Protein AF-A0A7C5T1X4-F1 (afdb_monomer_lite)

Organism: NCBI:txid75906

Structure (mmCIF, N/CA/C/O backbone):
data_AF-A0A7C5T1X4-F1
#
_entry.id   AF-A0A7C5T1X4-F1
#
loop_
_atom_site.group_PDB
_atom_site.id
_atom_site.type_symbol
_atom_site.label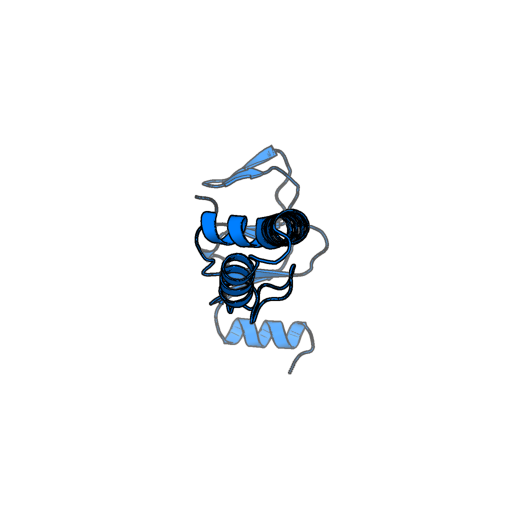_atom_id
_atom_site.label_alt_id
_atom_site.label_comp_id
_atom_site.label_asym_id
_atom_site.label_entity_id
_atom_site.label_seq_id
_atom_site.pdbx_PDB_ins_code
_atom_site.Cartn_x
_atom_site.Cartn_y
_atom_site.Cartn_z
_atom_site.occupancy
_atom_site.B_iso_or_equiv
_atom_site.auth_seq_id
_atom_site.auth_comp_id
_atom_site.auth_asym_id
_atom_site.auth_atom_id
_atom_site.pdbx_PDB_model_num
ATOM 1 N N . MET A 1 1 ? 12.825 -4.836 5.618 1.00 44.09 1 MET A N 1
ATOM 2 C CA . MET A 1 1 ? 12.297 -4.960 6.996 1.00 44.09 1 MET A CA 1
ATOM 3 C C . MET A 1 1 ? 11.106 -4.040 7.304 1.00 44.09 1 MET A C 1
ATOM 5 O O . MET A 1 1 ? 10.531 -4.209 8.361 1.00 44.09 1 MET A O 1
ATOM 9 N N . ALA A 1 2 ? 10.631 -3.184 6.382 1.00 57.62 2 ALA A N 1
ATOM 10 C CA . ALA A 1 2 ? 9.451 -2.322 6.595 1.00 57.62 2 ALA A CA 1
ATOM 11 C C . ALA A 1 2 ? 8.072 -3.005 6.394 1.00 57.62 2 ALA A C 1
ATOM 13 O O . ALA A 1 2 ? 7.036 -2.378 6.555 1.00 57.62 2 ALA A O 1
ATOM 14 N N . GLY A 1 3 ? 8.026 -4.291 6.029 1.00 68.62 3 GLY A N 1
ATOM 15 C CA . GLY A 1 3 ? 6.803 -4.948 5.535 1.00 68.62 3 GLY A CA 1
ATOM 16 C C . GLY A 1 3 ? 5.776 -5.387 6.587 1.00 68.62 3 GLY A C 1
ATOM 17 O O . GLY A 1 3 ? 4.903 -6.187 6.250 1.00 68.62 3 GLY A O 1
ATOM 18 N N . ILE A 1 4 ? 5.909 -4.947 7.843 1.00 86.75 4 ILE A N 1
ATOM 19 C CA . ILE A 1 4 ? 5.011 -5.330 8.949 1.00 86.75 4 ILE A CA 1
ATOM 20 C C . ILE A 1 4 ? 4.028 -4.224 9.357 1.00 86.75 4 ILE A C 1
ATOM 22 O O . ILE A 1 4 ? 3.162 -4.470 10.196 1.00 86.75 4 ILE A O 1
ATOM 26 N N . TRP A 1 5 ? 4.158 -3.033 8.774 1.00 91.88 5 TRP A N 1
ATOM 27 C CA . TRP A 1 5 ? 3.269 -1.900 9.002 1.00 91.88 5 TRP A CA 1
ATOM 28 C C . TRP A 1 5 ? 2.490 -1.610 7.719 1.00 91.88 5 TRP A C 1
ATOM 30 O O . TRP A 1 5 ? 3.064 -1.561 6.633 1.00 91.88 5 TRP A O 1
ATOM 40 N N . ALA A 1 6 ? 1.179 -1.463 7.858 1.00 93.50 6 ALA A N 1
ATOM 41 C CA . ALA A 1 6 ? 0.302 -0.860 6.872 1.00 93.50 6 ALA A CA 1
ATOM 42 C C . ALA A 1 6 ? 0.236 0.644 7.141 1.00 93.50 6 ALA A C 1
ATOM 44 O O . ALA A 1 6 ? 0.208 1.052 8.305 1.00 93.50 6 ALA A O 1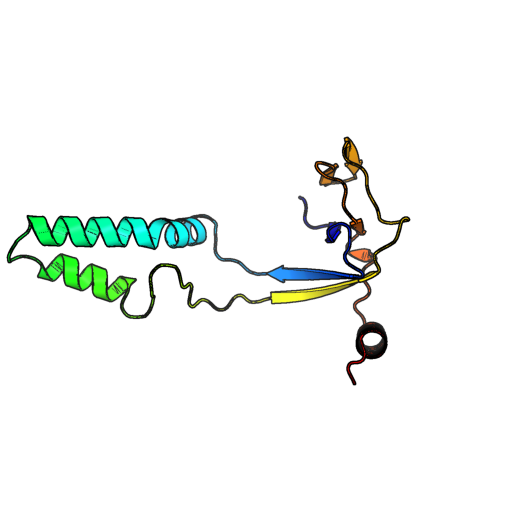
ATOM 45 N N . GLU A 1 7 ? 0.197 1.443 6.079 1.00 93.44 7 GLU A N 1
ATOM 46 C CA . GLU A 1 7 ? 0.207 2.899 6.172 1.00 93.44 7 GLU A CA 1
ATOM 47 C C . GLU A 1 7 ? -0.969 3.536 5.432 1.00 93.44 7 GLU A C 1
ATOM 49 O O . GLU A 1 7 ? -1.462 2.997 4.438 1.00 93.44 7 GLU A O 1
ATOM 54 N N . ALA A 1 8 ? -1.406 4.687 5.934 1.00 94.69 8 ALA A N 1
ATOM 55 C CA . ALA A 1 8 ? -2.295 5.608 5.247 1.00 94.69 8 ALA A CA 1
ATOM 56 C C . ALA A 1 8 ? -1.880 7.044 5.575 1.00 94.69 8 ALA A C 1
ATOM 58 O O . ALA A 1 8 ? -1.496 7.357 6.707 1.00 94.69 8 ALA A O 1
ATOM 59 N N . ASP A 1 9 ? -1.958 7.916 4.576 1.00 91.88 9 ASP A N 1
ATOM 60 C CA . ASP A 1 9 ? -1.664 9.332 4.757 1.00 91.88 9 ASP A CA 1
ATOM 61 C C . ASP A 1 9 ? -2.752 10.007 5.597 1.00 91.88 9 ASP A C 1
ATOM 63 O O . ASP A 1 9 ? -3.890 9.539 5.705 1.00 91.88 9 ASP A O 1
ATOM 67 N N . LYS A 1 10 ? -2.409 11.152 6.185 1.00 89.81 10 LYS A N 1
ATOM 68 C CA . LYS A 1 10 ? -3.374 11.979 6.904 1.00 89.81 10 LYS A CA 1
ATOM 69 C C . LYS A 1 10 ? -4.466 12.483 5.954 1.00 89.81 10 LYS A C 1
ATOM 71 O O . LYS A 1 10 ? -4.174 12.934 4.849 1.00 89.81 10 LYS A O 1
ATOM 76 N N . GLY A 1 11 ? -5.715 12.456 6.417 1.00 89.62 11 GLY A N 1
ATOM 77 C CA . GLY A 1 11 ? -6.877 12.932 5.657 1.00 89.62 11 GLY A CA 1
ATOM 78 C C . GLY A 1 11 ? -7.593 11.856 4.837 1.00 89.62 11 GLY A C 1
ATOM 79 O O . GLY A 1 11 ? -8.576 12.174 4.175 1.00 89.62 11 GLY A O 1
ATOM 80 N N . TYR A 1 12 ? -7.133 10.605 4.894 1.00 91.81 12 TYR A N 1
ATOM 81 C CA . TYR A 1 12 ? -7.874 9.454 4.383 1.00 91.81 12 TYR A CA 1
ATOM 82 C C . TYR A 1 12 ? -8.716 8.817 5.490 1.00 91.81 12 TYR A C 1
ATOM 84 O O . TYR A 1 12 ? -8.303 8.801 6.645 1.00 91.81 12 TYR A O 1
ATOM 92 N N . ASP A 1 13 ? -9.861 8.240 5.127 1.00 93.50 13 ASP A N 1
ATOM 93 C CA . ASP A 1 13 ? -10.746 7.548 6.077 1.00 93.50 13 ASP A CA 1
ATOM 94 C C . ASP A 1 13 ? -10.304 6.095 6.345 1.00 93.50 13 ASP A C 1
ATOM 96 O O . ASP A 1 13 ? -10.557 5.527 7.409 1.00 93.50 13 ASP A O 1
ATOM 100 N N . TYR A 1 14 ? -9.620 5.477 5.376 1.00 94.31 14 TYR A N 1
ATOM 101 C CA . TYR A 1 14 ? -9.200 4.078 5.429 1.00 94.31 14 TYR A CA 1
ATOM 102 C C . TYR A 1 14 ? -7.835 3.879 4.770 1.00 94.31 14 TYR A C 1
ATOM 104 O O . TYR A 1 14 ? -7.511 4.525 3.773 1.00 94.31 14 TYR A O 1
ATOM 112 N N . GLY A 1 15 ? -7.072 2.910 5.274 1.00 94.38 15 GLY A N 1
ATOM 113 C CA . GLY A 1 15 ? -5.888 2.373 4.607 1.00 94.38 15 GLY A CA 1
ATOM 114 C C . GLY A 1 15 ? -6.143 0.965 4.081 1.00 94.38 15 GLY A C 1
ATOM 115 O O . GLY A 1 15 ? -6.601 0.102 4.828 1.00 94.38 15 GLY A O 1
ATOM 116 N N . ILE A 1 16 ? -5.820 0.705 2.810 1.00 94.06 16 ILE A N 1
ATOM 117 C CA . ILE A 1 16 ? -5.889 -0.633 2.197 1.00 94.06 16 ILE A CA 1
ATOM 118 C C . ILE A 1 16 ? -4.473 -1.105 1.889 1.00 94.06 16 ILE A C 1
ATOM 120 O O . ILE A 1 16 ? -3.765 -0.496 1.089 1.00 94.06 16 ILE A O 1
ATOM 124 N N . MET A 1 17 ? -4.062 -2.225 2.485 1.00 93.56 17 MET A N 1
ATOM 125 C CA . MET A 1 17 ? -2.733 -2.775 2.249 1.00 93.56 17 MET A CA 1
ATOM 126 C C . MET A 1 17 ? -2.741 -3.789 1.109 1.00 93.56 17 MET A C 1
ATOM 128 O O . MET A 1 17 ? -3.452 -4.798 1.147 1.00 93.56 17 MET A O 1
ATOM 132 N N . VAL A 1 18 ? -1.869 -3.562 0.129 1.00 90.19 18 VAL A N 1
ATOM 133 C CA . VAL A 1 18 ? -1.674 -4.446 -1.021 1.00 90.19 18 VAL A CA 1
ATOM 134 C C . VAL A 1 18 ? -0.208 -4.853 -1.104 1.00 90.19 18 VAL A C 1
ATOM 136 O O . VAL A 1 18 ? 0.689 -4.014 -1.059 1.00 90.19 18 VAL A O 1
ATOM 139 N N . LYS A 1 19 ? 0.050 -6.155 -1.235 1.00 88.50 19 LYS A N 1
ATOM 140 C CA . LYS A 1 19 ? 1.382 -6.681 -1.548 1.00 88.50 19 LYS A CA 1
ATOM 141 C C . LYS A 1 19 ? 1.480 -6.953 -3.037 1.00 88.50 19 LYS A C 1
ATOM 143 O O . LYS A 1 19 ? 0.738 -7.777 -3.565 1.00 88.50 19 LYS A O 1
ATOM 148 N N . CYS A 1 20 ? 2.426 -6.294 -3.690 1.00 82.31 20 CYS A N 1
ATOM 149 C CA . CYS A 1 20 ? 2.654 -6.434 -5.121 1.00 82.31 20 CYS A CA 1
ATOM 150 C C . CYS A 1 20 ? 3.932 -7.236 -5.371 1.00 82.31 20 CYS A C 1
ATOM 152 O O . CYS A 1 20 ? 4.981 -6.946 -4.793 1.00 82.31 20 CYS A O 1
ATOM 154 N N . SER A 1 21 ? 3.863 -8.224 -6.259 1.00 82.50 21 SER A N 1
ATOM 155 C CA . SER A 1 21 ? 5.058 -8.836 -6.834 1.00 82.50 21 SER A CA 1
ATOM 156 C C . SER A 1 21 ? 5.553 -7.936 -7.961 1.00 82.50 21 SER A C 1
ATOM 158 O O . SER A 1 21 ? 5.025 -7.957 -9.074 1.00 82.50 21 SER A O 1
ATOM 160 N N . VAL A 1 22 ? 6.528 -7.089 -7.636 1.00 73.75 22 VAL A N 1
ATOM 161 C CA . VAL A 1 22 ? 7.187 -6.211 -8.605 1.00 73.75 22 VAL A CA 1
ATOM 162 C C . VAL A 1 22 ? 8.479 -6.860 -9.112 1.00 73.75 22 VAL A C 1
ATOM 164 O O . VAL A 1 22 ? 9.174 -7.533 -8.345 1.00 73.75 22 VAL A O 1
ATOM 167 N N . PRO A 1 23 ? 8.819 -6.689 -10.399 1.00 68.88 23 PRO A N 1
ATOM 168 C CA . PRO A 1 23 ? 10.076 -7.154 -10.952 1.00 68.88 23 PRO A CA 1
ATOM 169 C C . PRO A 1 23 ? 11.251 -6.452 -10.259 1.00 68.88 23 PRO A C 1
ATOM 171 O O . PRO A 1 23 ? 11.123 -5.338 -9.753 1.00 68.88 23 PRO A O 1
ATOM 174 N N . LEU A 1 24 ? 12.401 -7.132 -10.230 1.00 70.75 24 LEU A N 1
ATOM 175 C CA . LEU A 1 24 ? 13.619 -6.678 -9.551 1.00 70.75 24 LEU A CA 1
ATOM 176 C C . LEU A 1 24 ? 14.000 -5.234 -9.929 1.00 70.75 24 LEU A C 1
ATOM 178 O O . LEU A 1 24 ? 13.777 -4.799 -11.056 1.00 70.75 24 LEU A O 1
ATOM 182 N N . HIS A 1 25 ? 14.660 -4.523 -9.007 1.00 68.00 25 HIS A N 1
ATOM 183 C CA . HIS A 1 25 ? 15.112 -3.132 -9.175 1.00 68.00 25 HIS A CA 1
ATOM 184 C C . HIS A 1 25 ? 15.765 -2.819 -10.541 1.00 68.00 25 HIS A C 1
ATOM 186 O O . HIS A 1 25 ? 15.444 -1.775 -11.107 1.00 68.00 25 HIS A O 1
ATOM 192 N N . PRO A 1 26 ? 16.609 -3.687 -11.142 1.00 62.19 26 PRO A N 1
ATOM 193 C CA . PRO A 1 26 ? 17.167 -3.433 -12.471 1.00 62.19 26 PRO A CA 1
ATOM 194 C C . PRO A 1 26 ? 16.111 -3.348 -13.581 1.00 62.19 26 PRO A C 1
ATOM 196 O O . PRO A 1 26 ? 16.276 -2.572 -14.513 1.00 62.19 26 PRO A O 1
ATOM 199 N N . LEU A 1 27 ? 15.009 -4.098 -13.481 1.00 64.44 27 LEU A N 1
ATOM 200 C CA . LEU A 1 27 ? 13.896 -4.014 -14.432 1.00 64.44 27 LEU A CA 1
ATOM 201 C C . LEU A 1 27 ? 13.113 -2.711 -14.251 1.00 64.44 27 LEU A C 1
ATOM 203 O O . LEU A 1 27 ? 12.763 -2.079 -15.240 1.00 64.44 27 LEU A O 1
ATOM 207 N N . LEU A 1 28 ? 12.885 -2.269 -13.010 1.00 64.69 28 LEU A N 1
ATOM 208 C CA . LEU A 1 28 ? 12.265 -0.965 -12.740 1.00 64.69 28 LEU A CA 1
ATOM 209 C C . LEU A 1 28 ? 13.129 0.188 -13.266 1.00 64.69 28 LEU A C 1
ATOM 211 O O . LEU A 1 28 ? 12.614 1.093 -13.918 1.00 64.69 28 LEU A O 1
ATOM 215 N N . GLN A 1 29 ? 14.442 0.121 -13.054 1.00 63.72 29 GLN A N 1
ATOM 216 C CA . GLN A 1 29 ? 15.385 1.113 -13.562 1.00 63.72 29 GLN A CA 1
ATOM 217 C C . GLN A 1 29 ? 15.473 1.095 -15.093 1.00 63.72 29 GLN A C 1
ATOM 219 O O . GLN A 1 29 ? 15.440 2.152 -15.717 1.00 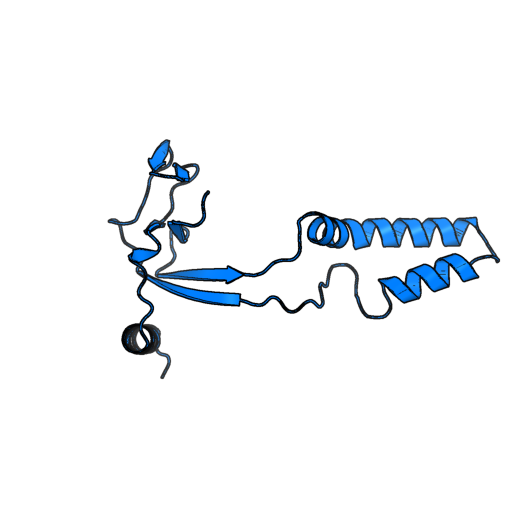63.72 29 GLN A O 1
ATOM 224 N N . PHE A 1 30 ? 15.451 -0.091 -15.707 1.00 64.38 30 PHE A N 1
ATOM 225 C CA . PHE A 1 30 ? 15.312 -0.230 -17.154 1.00 64.38 30 PHE A CA 1
ATOM 226 C C . PHE A 1 30 ? 14.041 0.465 -17.669 1.00 64.38 30 PHE A C 1
ATOM 228 O O . PHE A 1 30 ? 14.108 1.185 -18.660 1.00 64.38 30 PHE A O 1
ATOM 235 N N . PHE A 1 31 ? 12.897 0.334 -16.985 1.00 63.25 31 PHE A N 1
ATOM 236 C CA . PHE A 1 31 ? 11.666 1.035 -17.379 1.00 63.25 31 PHE A CA 1
ATOM 237 C C . PHE A 1 31 ? 11.751 2.561 -17.236 1.00 63.25 31 PHE A C 1
ATOM 239 O O . PHE A 1 31 ? 11.178 3.271 -18.062 1.00 63.25 31 PHE A O 1
ATOM 246 N N . ILE A 1 32 ? 12.468 3.072 -16.233 1.00 65.31 32 ILE A N 1
ATOM 247 C CA . ILE A 1 32 ? 12.709 4.515 -16.065 1.00 65.31 32 ILE A CA 1
ATOM 248 C C . ILE A 1 32 ? 13.602 5.040 -17.200 1.00 65.31 32 ILE A C 1
ATOM 250 O O . ILE A 1 32 ? 13.346 6.098 -17.776 1.00 65.31 32 ILE A O 1
ATOM 254 N N . GLU A 1 33 ? 14.625 4.273 -17.570 1.00 71.25 33 GLU A N 1
ATOM 255 C CA . GLU A 1 33 ? 15.629 4.664 -18.561 1.00 71.25 33 GLU A CA 1
ATOM 256 C C . GLU A 1 33 ? 15.229 4.333 -20.008 1.00 71.25 33 GLU A C 1
ATOM 258 O O . GLU A 1 33 ? 15.869 4.804 -20.947 1.00 71.25 33 GLU A O 1
ATOM 263 N N . VAL A 1 34 ? 14.135 3.594 -20.222 1.00 70.94 34 VAL A N 1
ATOM 264 C CA . VAL A 1 34 ? 13.621 3.186 -21.545 1.00 70.94 34 VAL A CA 1
ATOM 265 C C . VAL A 1 34 ? 13.441 4.377 -22.495 1.00 70.94 34 VAL A C 1
ATOM 267 O O . VAL A 1 34 ? 13.702 4.266 -23.695 1.00 70.94 34 VAL A O 1
ATOM 270 N N . CYS A 1 35 ? 13.054 5.543 -21.974 1.00 69.44 35 CYS A N 1
ATOM 271 C CA . CYS A 1 35 ? 12.938 6.762 -22.772 1.00 69.44 35 CYS A CA 1
ATOM 272 C C . CYS A 1 35 ? 14.310 7.369 -23.128 1.00 69.44 35 CYS A C 1
ATOM 274 O O . CYS A 1 35 ? 14.484 7.857 -24.244 1.00 69.44 35 CYS A O 1
ATOM 276 N N . GLY A 1 36 ? 15.302 7.278 -22.236 1.00 75.00 36 GLY A N 1
ATOM 277 C CA . GLY A 1 36 ? 16.690 7.658 -22.524 1.00 75.00 36 GLY A CA 1
ATOM 278 C C . GLY A 1 36 ? 17.338 6.727 -23.550 1.00 75.00 36 GLY A C 1
ATOM 279 O O . GLY A 1 36 ? 17.980 7.190 -24.492 1.00 75.00 36 GLY A O 1
ATOM 280 N N . PHE A 1 37 ? 17.080 5.423 -23.444 1.00 77.69 37 PHE A N 1
ATOM 281 C CA . PHE A 1 37 ? 17.532 4.435 -24.419 1.00 77.69 37 PHE A CA 1
ATOM 282 C C . PHE A 1 37 ? 16.905 4.664 -25.801 1.00 77.69 37 PHE A C 1
ATOM 284 O O . PHE A 1 37 ? 17.596 4.576 -26.813 1.00 77.69 37 PHE A O 1
ATOM 291 N N . ARG A 1 38 ? 15.621 5.044 -25.865 1.00 76.75 38 ARG A N 1
ATOM 292 C CA . ARG A 1 38 ? 14.977 5.441 -27.128 1.00 76.75 38 ARG A CA 1
ATOM 293 C C . ARG A 1 38 ? 15.693 6.626 -27.780 1.00 76.75 38 ARG A C 1
ATOM 295 O O . ARG A 1 38 ? 16.017 6.548 -28.959 1.00 76.75 38 ARG A O 1
ATOM 302 N N . ASN A 1 39 ? 15.985 7.673 -27.008 1.00 80.44 39 ASN A N 1
ATOM 303 C CA . ASN A 1 39 ? 16.686 8.856 -27.514 1.00 80.44 39 ASN A CA 1
ATOM 304 C C . ASN A 1 39 ? 18.101 8.513 -28.013 1.00 80.44 39 ASN A C 1
ATOM 306 O O . ASN A 1 39 ? 18.544 9.050 -29.024 1.00 80.44 39 ASN A O 1
ATOM 310 N N . LEU A 1 40 ? 18.796 7.587 -27.343 1.00 81.38 40 LEU A N 1
ATOM 311 C CA . LEU A 1 40 ? 20.096 7.088 -27.793 1.00 81.38 40 LEU A CA 1
ATOM 312 C C . LEU A 1 40 ? 19.995 6.361 -29.144 1.00 81.38 40 LEU A C 1
ATOM 314 O O . LEU A 1 40 ? 20.840 6.571 -30.014 1.00 81.38 40 LEU A O 1
ATOM 318 N N . LEU A 1 41 ? 18.967 5.529 -29.337 1.00 81.19 41 LEU A N 1
ATOM 319 C CA . LEU A 1 41 ? 18.731 4.851 -30.616 1.00 81.19 41 LEU A CA 1
ATOM 320 C C . LEU A 1 41 ? 18.369 5.838 -31.732 1.00 81.19 41 LEU A C 1
ATOM 322 O O . LEU A 1 41 ? 18.827 5.660 -32.859 1.00 81.19 41 LEU A O 1
ATOM 326 N N . ASP A 1 42 ? 17.582 6.872 -31.426 1.00 82.50 42 ASP A N 1
ATOM 327 C CA . ASP A 1 42 ? 17.245 7.934 -32.381 1.00 82.50 42 ASP A CA 1
ATOM 328 C C . ASP A 1 42 ? 18.507 8.709 -32.805 1.00 82.50 42 ASP A C 1
ATOM 330 O O . ASP A 1 42 ? 18.775 8.836 -34.000 1.00 82.50 42 ASP A O 1
ATOM 334 N N . PHE A 1 43 ? 19.359 9.097 -31.852 1.00 84.94 43 PHE A N 1
ATOM 335 C CA . PHE A 1 43 ? 20.651 9.733 -32.134 1.00 84.94 43 PHE A CA 1
ATOM 336 C C . PHE A 1 43 ? 21.591 8.840 -32.964 1.00 84.94 43 PHE A C 1
ATOM 338 O O . PHE A 1 43 ? 22.224 9.299 -33.917 1.00 84.94 43 PHE A O 1
ATOM 345 N N . ALA A 1 44 ? 21.688 7.551 -32.624 1.00 83.56 44 ALA A N 1
ATOM 346 C CA . ALA A 1 44 ? 22.510 6.601 -33.372 1.00 83.56 44 ALA A CA 1
ATOM 347 C C . ALA A 1 44 ? 22.017 6.456 -34.819 1.00 83.56 44 ALA A C 1
ATOM 349 O O . ALA A 1 44 ? 22.827 6.418 -35.745 1.00 83.56 44 ALA A O 1
ATOM 350 N N . LYS A 1 45 ? 20.693 6.433 -35.024 1.00 83.00 45 LYS A N 1
ATOM 351 C CA . LYS A 1 45 ? 20.074 6.371 -36.351 1.00 83.00 45 LYS A CA 1
ATOM 352 C C . LYS A 1 45 ? 20.405 7.602 -37.196 1.00 83.00 45 LYS A C 1
ATOM 354 O O . LYS A 1 45 ? 20.773 7.449 -38.356 1.00 83.00 45 LYS A O 1
ATOM 359 N N . GLU A 1 46 ? 20.338 8.797 -36.614 1.00 85.31 46 GLU A N 1
ATOM 360 C CA . GLU A 1 46 ? 20.705 10.046 -37.298 1.00 85.31 46 GLU A CA 1
ATOM 361 C C . GLU A 1 46 ? 22.177 10.073 -37.736 1.00 85.31 46 GLU A C 1
ATOM 363 O O . GLU A 1 46 ? 22.506 10.642 -38.776 1.00 85.31 46 GLU A O 1
ATOM 368 N N . ARG A 1 47 ? 23.073 9.443 -36.967 1.00 84.62 47 ARG A N 1
ATOM 369 C CA . ARG A 1 47 ? 24.518 9.428 -37.246 1.00 84.62 47 ARG A CA 1
ATOM 370 C C . ARG A 1 47 ? 24.973 8.322 -38.195 1.00 84.62 47 ARG A C 1
ATOM 372 O O . ARG A 1 47 ? 25.950 8.532 -38.907 1.00 84.62 47 ARG A O 1
ATOM 379 N N . LEU A 1 48 ? 24.300 7.171 -38.206 1.00 80.00 48 LEU A N 1
ATOM 380 C CA . LEU A 1 48 ? 24.682 5.998 -39.009 1.00 80.00 48 LEU A CA 1
ATOM 381 C C . LEU A 1 48 ? 24.161 6.031 -40.457 1.00 80.00 48 LEU A C 1
ATOM 383 O O . LEU A 1 48 ? 24.566 5.202 -41.270 1.00 80.00 48 LEU A O 1
ATOM 387 N N . GLY A 1 49 ? 23.287 6.977 -40.812 1.00 71.56 49 GLY A N 1
ATOM 388 C CA . GLY A 1 49 ? 22.823 7.141 -42.192 1.00 71.56 49 GLY A CA 1
ATOM 389 C C . GLY A 1 49 ? 22.040 5.925 -42.705 1.00 71.56 49 GLY A C 1
ATOM 390 O O . GLY A 1 49 ? 20.921 5.693 -42.264 1.00 71.56 49 GLY A O 1
ATOM 391 N N . SER A 1 50 ? 22.592 5.167 -43.662 1.00 66.19 50 SER A N 1
ATOM 392 C CA . SER A 1 50 ? 21.912 4.044 -44.335 1.00 66.19 50 SER A CA 1
ATOM 393 C C . SER A 1 50 ? 22.083 2.670 -43.668 1.00 66.19 50 SER A C 1
ATOM 395 O O . SER A 1 50 ? 21.380 1.731 -44.037 1.00 66.19 50 SER A O 1
ATOM 397 N N . GLU A 1 51 ? 22.966 2.517 -42.676 1.00 71.06 51 GLU A N 1
ATOM 398 C CA . GLU A 1 51 ? 23.212 1.231 -41.993 1.00 71.06 51 GLU A CA 1
ATOM 399 C C . GLU A 1 51 ? 22.371 1.060 -40.714 1.00 71.06 51 GLU A C 1
ATOM 401 O O . GLU A 1 51 ? 22.860 0.711 -39.639 1.00 71.06 51 GLU A O 1
ATOM 406 N N . THR A 1 52 ? 21.063 1.308 -40.804 1.00 74.69 52 THR A N 1
ATOM 407 C CA . THR A 1 52 ? 20.176 1.332 -39.623 1.00 74.69 52 THR A CA 1
ATOM 408 C C . THR A 1 52 ? 19.577 -0.025 -39.272 1.00 74.69 52 THR A C 1
ATOM 410 O O . THR A 1 52 ? 18.921 -0.142 -38.241 1.00 74.69 52 THR A O 1
ATOM 413 N N . LEU A 1 53 ? 19.825 -1.069 -40.072 1.00 79.62 53 LEU A N 1
ATOM 414 C CA . LEU A 1 53 ? 19.168 -2.377 -39.947 1.00 79.62 53 LEU A CA 1
ATOM 415 C C . LEU A 1 53 ? 19.325 -2.988 -38.542 1.00 79.62 53 LEU A C 1
ATOM 417 O O . LEU A 1 53 ? 18.393 -3.575 -37.995 1.00 79.62 53 LEU A O 1
ATOM 421 N N . TYR A 1 54 ? 20.498 -2.814 -37.928 1.00 77.31 54 TYR A N 1
ATOM 422 C CA . TYR A 1 54 ? 20.776 -3.286 -36.571 1.00 77.31 54 TYR A CA 1
ATOM 423 C C . TYR A 1 54 ? 20.031 -2.470 -35.500 1.00 77.31 54 TYR A C 1
ATOM 425 O O . TYR A 1 54 ? 19.433 -3.041 -34.586 1.00 77.31 54 TYR A O 1
ATOM 433 N N . ILE A 1 55 ? 20.003 -1.142 -35.647 1.00 79.81 55 ILE A N 1
ATOM 434 C CA . ILE A 1 55 ? 19.293 -0.221 -34.747 1.00 79.81 55 ILE A CA 1
ATOM 435 C C . ILE A 1 55 ? 17.782 -0.447 -34.824 1.00 79.81 55 ILE A C 1
ATOM 437 O O . ILE A 1 55 ? 17.116 -0.527 -33.793 1.00 79.81 55 ILE A O 1
ATOM 441 N N . ASP A 1 56 ? 17.245 -0.625 -36.029 1.00 80.81 56 ASP A N 1
ATOM 442 C CA . ASP A 1 56 ? 15.828 -0.897 -36.255 1.00 80.81 56 ASP A CA 1
ATOM 443 C C . ASP A 1 56 ? 15.426 -2.268 -35.677 1.00 80.81 56 ASP A C 1
ATOM 445 O O . ASP A 1 56 ? 14.374 -2.383 -35.050 1.00 80.81 56 ASP A O 1
ATOM 449 N N . ASN A 1 57 ? 16.288 -3.289 -35.769 1.00 79.75 57 ASN A N 1
ATOM 450 C CA . ASN A 1 57 ? 16.059 -4.589 -35.126 1.00 79.75 57 ASN A CA 1
ATOM 451 C C . ASN A 1 57 ? 16.036 -4.506 -33.590 1.00 79.75 57 ASN A C 1
ATOM 453 O O . ASN A 1 57 ? 15.170 -5.114 -32.953 1.00 79.75 57 ASN A O 1
ATOM 457 N N . ILE A 1 58 ? 16.956 -3.752 -32.981 1.00 75.94 58 ILE A N 1
ATOM 458 C CA . ILE A 1 58 ? 16.970 -3.513 -31.526 1.00 75.94 58 ILE A CA 1
ATOM 459 C C . ILE A 1 58 ? 15.718 -2.742 -31.107 1.00 75.94 58 ILE A C 1
ATOM 461 O O . ILE A 1 58 ? 15.043 -3.123 -30.147 1.00 75.94 58 ILE A O 1
ATOM 465 N N . ARG A 1 59 ? 15.373 -1.690 -31.855 1.00 76.69 59 ARG A N 1
ATOM 466 C CA . ARG A 1 59 ? 14.194 -0.866 -31.597 1.00 76.69 59 ARG A CA 1
ATOM 467 C C . ARG A 1 59 ? 12.918 -1.696 -31.661 1.00 76.69 59 ARG A C 1
ATOM 469 O O . ARG A 1 59 ? 12.110 -1.636 -30.741 1.00 76.69 59 ARG A O 1
ATOM 476 N N . ASN A 1 60 ? 12.759 -2.509 -32.698 1.00 77.06 60 ASN A N 1
ATOM 477 C CA . ASN A 1 60 ? 11.593 -3.369 -32.845 1.00 77.06 60 ASN A CA 1
ATOM 478 C C . ASN A 1 60 ? 11.510 -4.389 -31.707 1.00 77.06 60 ASN A C 1
ATOM 480 O O . ASN A 1 60 ? 10.443 -4.560 -31.143 1.00 77.06 60 ASN A O 1
ATOM 484 N N . ARG A 1 61 ? 12.619 -5.002 -31.281 1.00 70.75 61 ARG A N 1
ATOM 485 C CA . ARG A 1 61 ? 12.594 -5.955 -30.155 1.00 70.75 61 ARG A CA 1
ATOM 486 C C . ARG A 1 61 ? 12.167 -5.339 -28.824 1.00 70.75 61 ARG A C 1
ATOM 488 O O . ARG A 1 61 ? 11.515 -6.013 -28.035 1.00 70.75 61 ARG A O 1
ATOM 495 N N . ILE A 1 62 ? 12.565 -4.098 -28.557 1.00 69.19 62 ILE A N 1
ATOM 496 C CA . ILE A 1 62 ? 12.370 -3.462 -27.245 1.00 69.19 62 ILE A CA 1
ATOM 497 C C . ILE A 1 62 ? 11.077 -2.636 -27.202 1.00 69.19 62 ILE A C 1
ATOM 499 O O . ILE A 1 62 ? 10.422 -2.567 -26.165 1.00 69.19 62 ILE A O 1
ATOM 503 N N . PHE A 1 63 ? 10.679 -2.040 -28.328 1.00 71.12 63 PHE A N 1
ATOM 504 C CA . PHE A 1 63 ? 9.581 -1.074 -28.401 1.00 71.12 63 PHE A CA 1
ATOM 505 C C . PHE A 1 63 ? 8.401 -1.523 -29.280 1.00 71.12 63 PHE A C 1
ATOM 507 O O . PHE A 1 63 ? 7.438 -0.768 -29.389 1.00 71.12 63 PHE A O 1
ATOM 514 N N . SER A 1 64 ? 8.402 -2.726 -29.882 1.00 65.56 64 SER A N 1
ATOM 515 C CA . SER A 1 64 ? 7.281 -3.194 -30.733 1.00 65.56 64 SER A CA 1
ATOM 516 C C . SER A 1 64 ? 5.925 -3.195 -30.028 1.00 65.56 64 SER A C 1
ATOM 518 O O . SER A 1 64 ? 4.891 -3.080 -30.678 1.00 65.56 64 SER A O 1
ATOM 520 N N . SER A 1 65 ? 5.917 -3.351 -28.705 1.00 59.44 65 SER A N 1
ATOM 521 C CA . SER A 1 65 ? 4.701 -3.445 -27.890 1.00 59.44 65 SER A CA 1
ATOM 522 C C . SER A 1 65 ? 4.621 -2.410 -26.765 1.00 59.44 65 SER A C 1
ATOM 524 O O . SER A 1 65 ? 3.606 -2.365 -26.066 1.00 59.44 65 SER A O 1
ATOM 526 N N . ALA A 1 66 ? 5.657 -1.587 -26.581 1.00 56.25 66 ALA A N 1
ATOM 527 C CA . ALA A 1 66 ? 5.797 -0.670 -25.452 1.00 56.25 66 ALA A CA 1
ATOM 528 C C . ALA A 1 66 ? 5.906 0.787 -25.931 1.00 56.25 66 ALA A C 1
ATOM 530 O O . ALA A 1 66 ? 6.827 1.146 -26.664 1.00 56.25 66 ALA A O 1
ATOM 531 N N . GLN A 1 67 ? 4.978 1.646 -25.497 1.00 57.66 67 GLN A N 1
ATOM 532 C CA . GLN A 1 67 ? 5.133 3.099 -25.624 1.00 57.66 67 GLN A CA 1
ATOM 533 C C . GLN A 1 67 ? 6.054 3.599 -24.498 1.00 57.66 67 GLN A C 1
ATOM 535 O O . GLN A 1 67 ? 5.952 3.138 -23.365 1.00 57.66 67 GLN A O 1
ATOM 540 N N . CYS A 1 68 ? 6.958 4.541 -24.792 1.00 53.97 68 CYS A N 1
ATOM 541 C CA . CYS A 1 68 ? 7.786 5.187 -23.759 1.00 53.97 68 CYS A CA 1
ATOM 542 C C . CYS A 1 68 ? 6.876 5.800 -22.684 1.00 53.97 68 CYS A C 1
ATOM 544 O O . CYS A 1 68 ? 5.911 6.492 -23.006 1.00 53.97 68 CYS A O 1
ATOM 546 N N . GLY A 1 69 ? 7.160 5.482 -21.419 1.00 52.31 69 GLY A N 1
ATOM 547 C CA . GLY A 1 69 ? 6.339 5.869 -2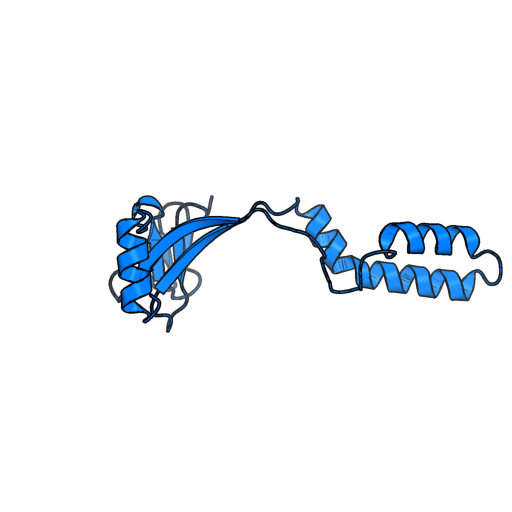0.270 1.00 52.31 69 GLY A CA 1
ATOM 548 C C . GLY A 1 69 ? 5.141 4.955 -19.977 1.00 52.31 69 GLY A C 1
ATOM 549 O O . GLY A 1 69 ? 4.514 5.123 -18.938 1.00 52.31 69 GLY A O 1
ATOM 550 N N . GLN A 1 70 ? 4.828 3.968 -20.828 1.00 53.16 70 GLN A N 1
ATOM 551 C CA . GLN A 1 70 ? 3.789 2.972 -20.550 1.00 53.16 70 GLN A CA 1
ATOM 552 C C . GLN A 1 70 ? 4.401 1.597 -20.307 1.00 53.16 70 GLN A C 1
ATOM 554 O O . GLN A 1 70 ? 4.842 0.901 -21.224 1.00 53.16 70 GLN A O 1
ATOM 559 N N . ILE A 1 71 ? 4.359 1.174 -19.047 1.00 54.38 71 ILE A N 1
ATOM 560 C CA . ILE A 1 71 ? 4.677 -0.194 -18.664 1.00 54.38 71 ILE A CA 1
ATOM 561 C C . ILE A 1 71 ? 3.417 -1.037 -18.897 1.00 54.38 71 ILE A C 1
ATOM 563 O O . ILE A 1 71 ? 2.514 -1.064 -18.065 1.00 54.38 71 ILE A O 1
ATOM 567 N N . LYS A 1 72 ? 3.341 -1.752 -20.026 1.00 55.47 72 LYS A N 1
ATOM 568 C CA . LYS A 1 72 ? 2.376 -2.853 -20.186 1.00 55.47 72 LYS A CA 1
ATOM 569 C C . LYS A 1 72 ? 2.899 -4.079 -19.445 1.00 55.47 72 LYS A C 1
ATOM 571 O O . LYS A 1 72 ? 3.390 -5.021 -20.061 1.00 55.47 72 LYS A O 1
ATOM 576 N N . THR A 1 73 ? 2.840 -4.043 -18.121 1.00 59.94 73 THR A N 1
ATOM 577 C CA . THR A 1 73 ? 3.131 -5.212 -17.294 1.00 59.94 73 THR A CA 1
ATOM 578 C C . THR A 1 73 ? 1.986 -5.442 -16.327 1.00 59.94 73 THR A C 1
ATOM 580 O O . THR A 1 73 ? 1.435 -4.499 -15.762 1.00 59.94 73 THR A O 1
ATOM 583 N N . ASN A 1 74 ? 1.624 -6.705 -16.152 1.00 65.06 74 ASN A N 1
ATOM 584 C CA . ASN A 1 74 ? 0.650 -7.103 -15.153 1.00 65.06 74 ASN A CA 1
ATOM 585 C C . ASN A 1 74 ? 1.417 -7.444 -13.879 1.00 65.06 74 ASN A C 1
ATOM 587 O O . ASN A 1 74 ? 2.229 -8.370 -13.875 1.00 65.06 74 ASN A O 1
ATOM 591 N N . PHE A 1 75 ? 1.166 -6.701 -12.806 1.00 75.06 75 PHE A N 1
ATOM 592 C CA . PHE A 1 75 ? 1.675 -7.059 -11.489 1.00 75.06 75 PHE A CA 1
ATOM 593 C C . PHE A 1 75 ? 0.667 -7.960 -10.791 1.00 75.06 75 PHE A C 1
ATOM 595 O O . PHE A 1 75 ? -0.536 -7.697 -10.806 1.00 75.06 75 PHE A O 1
ATOM 602 N N . VAL A 1 76 ? 1.162 -9.022 -10.159 1.00 82.75 76 VAL A N 1
ATOM 603 C CA . VAL A 1 76 ? 0.328 -9.825 -9.268 1.00 82.75 76 VAL A CA 1
ATOM 604 C C . VAL A 1 76 ? 0.243 -9.091 -7.937 1.00 82.75 76 VAL A C 1
ATOM 606 O O . VAL A 1 76 ? 1.255 -8.906 -7.256 1.00 82.75 76 VAL A O 1
ATOM 609 N N . CYS A 1 77 ? -0.967 -8.670 -7.587 1.00 83.75 77 CYS A N 1
ATOM 610 C CA . CYS A 1 77 ? -1.263 -7.934 -6.367 1.00 83.75 77 CYS A CA 1
ATOM 611 C C . CYS A 1 77 ? -2.145 -8.780 -5.447 1.00 83.75 77 CYS A C 1
ATOM 613 O O . CYS A 1 77 ? -3.126 -9.372 -5.892 1.00 83.75 77 CYS A O 1
ATOM 615 N N . TYR A 1 78 ? -1.817 -8.797 -4.158 1.00 89.44 78 TYR A N 1
ATOM 616 C CA . TYR A 1 78 ? -2.590 -9.465 -3.117 1.00 89.44 78 TYR A CA 1
ATOM 617 C C . TYR A 1 78 ? -3.088 -8.431 -2.116 1.00 89.44 78 TYR A C 1
ATOM 619 O O . TYR A 1 78 ? -2.292 -7.817 -1.398 1.00 89.44 78 TYR A O 1
ATOM 627 N N . VAL A 1 79 ? -4.405 -8.247 -2.053 1.00 92.12 79 VAL A N 1
ATOM 628 C CA . VAL A 1 79 ? -5.029 -7.415 -1.021 1.00 92.12 79 VAL A CA 1
ATOM 629 C C . VAL A 1 79 ? -4.899 -8.145 0.313 1.00 92.12 79 VAL A C 1
ATOM 631 O O . VAL A 1 79 ? -5.412 -9.248 0.477 1.00 92.12 79 VAL A O 1
ATOM 634 N N . CYS A 1 80 ? -4.164 -7.550 1.248 1.00 92.00 80 CYS A N 1
ATOM 635 C CA . CYS A 1 80 ? -3.873 -8.151 2.550 1.00 92.00 80 CYS A CA 1
ATOM 636 C C . CYS A 1 80 ? -4.940 -7.823 3.599 1.00 92.00 80 CYS A C 1
ATOM 638 O O . CYS A 1 80 ? -5.103 -8.577 4.552 1.00 92.00 80 CYS A O 1
ATOM 640 N N . GLY A 1 81 ? -5.652 -6.709 3.432 1.00 95.31 81 GLY A N 1
ATOM 641 C CA . GLY A 1 81 ? -6.664 -6.234 4.367 1.00 95.31 81 GLY A CA 1
ATOM 642 C C . GLY A 1 81 ? -6.740 -4.712 4.380 1.00 95.31 81 GLY A C 1
ATOM 643 O O . GLY A 1 81 ? -6.033 -4.039 3.624 1.00 95.31 81 GLY A O 1
ATOM 644 N N . TYR A 1 82 ? -7.584 -4.182 5.253 1.00 95.75 82 TYR A N 1
ATOM 645 C CA . TYR A 1 82 ? -7.766 -2.748 5.441 1.00 95.75 82 TYR A CA 1
ATOM 646 C C . TYR A 1 82 ? -7.827 -2.375 6.925 1.00 95.75 82 TYR A C 1
ATOM 648 O O . TYR A 1 82 ? -7.971 -3.237 7.796 1.00 95.75 82 TYR A O 1
ATOM 656 N N . PHE A 1 83 ? -7.711 -1.085 7.218 1.00 96.31 83 PHE A N 1
ATOM 657 C CA . PHE A 1 83 ? -7.945 -0.518 8.540 1.00 96.31 83 PHE A CA 1
ATOM 658 C C . PHE A 1 83 ? -8.633 0.843 8.424 1.00 96.31 83 PHE A C 1
ATOM 660 O O . PHE A 1 83 ? -8.508 1.527 7.410 1.00 96.31 83 PHE A O 1
ATOM 667 N N . GLU A 1 84 ? -9.364 1.216 9.469 1.00 95.62 84 GLU A N 1
ATOM 668 C CA . GLU A 1 84 ? -9.955 2.547 9.617 1.00 95.62 84 GLU A CA 1
ATOM 669 C C . GLU A 1 84 ? -8.933 3.495 10.220 1.00 95.62 84 GLU A C 1
ATOM 671 O O . GLU A 1 84 ? -8.238 3.152 11.181 1.00 95.62 84 GLU A O 1
ATOM 676 N N . VAL A 1 85 ? -8.837 4.684 9.647 1.00 95.50 85 VAL A N 1
ATOM 677 C CA . VAL A 1 85 ? -7.974 5.740 10.154 1.00 95.50 85 VAL A CA 1
ATOM 678 C C . VAL A 1 85 ? -8.583 6.338 11.425 1.00 95.50 85 VAL A C 1
ATOM 680 O O . VAL A 1 85 ? -9.786 6.577 11.505 1.00 95.50 85 VAL A O 1
ATOM 683 N N . SER A 1 86 ? -7.750 6.564 12.442 1.00 94.44 86 SER A N 1
ATOM 684 C CA . SER A 1 86 ? -8.158 7.206 13.693 1.00 94.44 86 SER A CA 1
ATOM 685 C C . SER A 1 86 ? -6.970 7.863 14.397 1.00 94.44 86 SER A C 1
ATOM 687 O O . SER A 1 86 ? -5.808 7.616 14.065 1.00 94.44 86 SER A O 1
ATOM 689 N N . ASP A 1 87 ? -7.240 8.669 15.424 1.00 92.94 87 ASP A N 1
ATOM 690 C CA . ASP A 1 87 ? -6.183 9.260 16.255 1.00 92.94 87 ASP A CA 1
ATOM 691 C C . ASP A 1 87 ? -5.337 8.194 16.978 1.00 92.94 87 ASP A C 1
ATOM 693 O O . ASP A 1 87 ? -4.169 8.425 17.285 1.00 92.94 87 ASP A O 1
ATOM 697 N N . GLU A 1 88 ? -5.884 6.996 17.210 1.00 92.94 88 GLU A N 1
ATOM 698 C CA . GLU A 1 88 ? -5.181 5.903 17.897 1.00 92.94 88 GLU A CA 1
ATOM 699 C C . GLU A 1 88 ? -4.039 5.311 17.061 1.00 92.94 88 GLU A C 1
ATOM 701 O O . GLU A 1 88 ? -3.028 4.834 17.600 1.00 92.94 88 GLU A O 1
ATOM 706 N N . ASN A 1 89 ? -4.194 5.325 15.735 1.00 94.56 89 ASN A N 1
ATOM 707 C CA . ASN A 1 89 ? -3.193 4.822 14.799 1.00 94.56 89 ASN A CA 1
ATOM 708 C C . ASN A 1 89 ? -2.376 5.928 14.127 1.00 94.56 89 ASN A C 1
ATOM 710 O O . ASN A 1 89 ? -1.482 5.610 13.345 1.00 94.56 89 ASN A O 1
ATOM 714 N N . LEU A 1 90 ? -2.608 7.196 14.475 1.00 95.62 90 LEU A N 1
ATOM 715 C CA . LEU A 1 90 ? -1.752 8.303 14.067 1.00 95.62 90 LEU A CA 1
ATOM 716 C C . LEU A 1 90 ? -0.399 8.209 14.787 1.00 95.62 90 LEU A C 1
ATOM 718 O O . LEU A 1 90 ? -0.324 8.118 16.016 1.00 95.62 90 LEU A O 1
ATOM 722 N N . ARG A 1 91 ? 0.685 8.209 14.014 1.00 94.75 91 ARG A N 1
ATOM 723 C CA . ARG A 1 91 ? 2.064 8.184 14.508 1.00 94.75 91 ARG A CA 1
ATOM 724 C C . ARG A 1 91 ? 2.761 9.459 14.098 1.00 94.75 91 ARG A C 1
ATOM 726 O O . ARG A 1 91 ? 2.649 9.892 12.951 1.00 94.75 91 ARG A O 1
ATOM 733 N N . LYS A 1 92 ? 3.454 10.072 15.053 1.00 93.88 92 LYS A N 1
ATOM 734 C CA . LYS A 1 92 ? 4.079 11.380 14.852 1.00 93.88 92 LYS A CA 1
ATOM 735 C C . LYS A 1 92 ? 5.467 11.221 14.261 1.00 93.88 92 LYS A C 1
ATOM 737 O O . LYS A 1 92 ? 6.159 10.237 14.517 1.00 93.88 92 LYS A O 1
ATOM 742 N N . GLU A 1 93 ? 5.887 12.229 13.507 1.00 93.88 93 GLU A N 1
ATOM 743 C CA . GLU A 1 93 ? 7.276 12.341 13.077 1.00 93.88 93 GLU A CA 1
ATOM 744 C C . GLU A 1 93 ? 8.224 12.252 14.287 1.00 93.88 93 GLU A C 1
ATOM 746 O O . GLU A 1 93 ? 7.977 12.841 15.343 1.00 93.88 93 GLU A O 1
ATOM 751 N N . GLY A 1 94 ? 9.299 11.478 14.141 1.00 93.38 94 GLY A N 1
ATOM 752 C CA . GLY A 1 94 ? 10.294 11.240 15.186 1.00 93.38 94 GLY A CA 1
ATOM 753 C C . GLY A 1 94 ? 9.989 10.063 16.118 1.00 93.38 94 GLY A C 1
ATOM 754 O O . GLY A 1 94 ? 10.871 9.656 16.874 1.00 93.38 94 GLY A O 1
ATOM 755 N N . GLU A 1 95 ? 8.791 9.476 16.063 1.00 94.19 95 GLU A N 1
ATOM 756 C CA . GLU A 1 95 ? 8.450 8.295 16.863 1.00 94.19 95 GLU A CA 1
ATOM 757 C C . GLU A 1 95 ? 9.255 7.064 16.411 1.00 94.19 95 GLU A C 1
ATOM 759 O O . GLU A 1 95 ? 9.436 6.833 15.216 1.00 94.19 95 GLU A O 1
ATOM 764 N N . LEU A 1 96 ? 9.749 6.259 17.357 1.00 92.81 96 LEU A N 1
ATOM 765 C CA . LEU A 1 96 ? 10.480 5.026 17.057 1.00 92.81 96 LEU A CA 1
ATOM 766 C C . LEU A 1 96 ? 9.535 3.824 17.117 1.00 92.81 96 LEU A C 1
ATOM 768 O O . LEU A 1 96 ? 9.026 3.483 18.183 1.00 92.81 96 LEU A O 1
ATOM 772 N N . LEU A 1 97 ? 9.361 3.141 15.988 1.00 89.94 97 LEU A N 1
ATOM 773 C CA . LEU A 1 97 ? 8.520 1.953 15.880 1.00 89.94 97 LEU A CA 1
ATOM 774 C C . LEU A 1 97 ? 9.345 0.693 15.617 1.00 89.94 97 LEU A C 1
ATOM 776 O O . LEU A 1 97 ? 10.336 0.698 14.880 1.00 89.94 97 LEU A O 1
ATOM 780 N N . GLU A 1 98 ? 8.899 -0.417 16.206 1.00 89.44 98 GLU A N 1
ATOM 781 C CA . GLU A 1 98 ? 9.530 -1.728 16.054 1.00 89.44 98 GLU A CA 1
ATOM 782 C C . GLU A 1 98 ? 9.630 -2.108 14.564 1.00 89.44 98 GLU A C 1
ATOM 784 O O . GLU A 1 98 ? 8.655 -2.003 13.817 1.00 89.44 98 GLU A O 1
ATOM 789 N N . TYR A 1 99 ? 10.819 -2.533 14.124 1.00 87.62 99 TYR A N 1
ATOM 790 C CA . TYR A 1 99 ? 11.179 -2.908 12.742 1.00 87.62 99 TYR A CA 1
ATOM 791 C C . TYR A 1 99 ? 11.039 -1.828 11.651 1.00 87.62 99 TYR A C 1
ATOM 793 O O . TYR A 1 99 ? 11.633 -1.985 10.581 1.00 87.62 99 TYR A O 1
ATOM 801 N N . LEU A 1 100 ? 10.303 -0.741 11.897 1.00 87.75 100 LEU A N 1
ATOM 802 C CA . LEU A 1 100 ? 10.187 0.400 10.985 1.00 87.75 100 LEU A CA 1
ATOM 803 C C . LEU A 1 100 ? 11.316 1.414 11.199 1.00 87.75 100 LEU A C 1
ATOM 805 O O . LEU A 1 100 ? 11.806 2.003 10.238 1.00 87.75 100 LEU A O 1
ATOM 809 N N . GLY A 1 101 ? 11.754 1.586 12.449 1.00 90.25 101 GLY A N 1
ATOM 810 C CA . GLY A 1 101 ? 12.672 2.649 12.836 1.00 90.25 101 GLY A CA 1
ATOM 811 C C . GLY A 1 101 ? 11.926 3.955 13.100 1.00 90.25 101 GLY A C 1
ATOM 812 O O . GLY A 1 101 ? 10.817 3.944 13.628 1.00 90.25 101 GLY A O 1
ATOM 813 N N . VAL A 1 102 ? 12.566 5.081 12.785 1.00 92.12 102 VAL A N 1
ATOM 814 C CA . VAL A 1 102 ? 12.008 6.414 13.044 1.00 92.12 102 VAL A CA 1
ATOM 815 C C . VAL A 1 102 ? 10.961 6.762 11.989 1.00 92.12 102 VAL A C 1
ATOM 817 O O . VAL A 1 102 ? 11.235 6.694 10.787 1.00 92.12 102 VAL A O 1
ATOM 820 N N . VAL A 1 103 ? 9.778 7.163 12.443 1.00 90.75 103 VAL A N 1
ATOM 821 C CA . VAL A 1 103 ? 8.706 7.708 11.610 1.00 90.75 103 VAL A CA 1
ATOM 822 C C . VAL A 1 103 ? 9.179 9.033 11.016 1.00 90.75 103 VAL A C 1
ATOM 824 O O . VAL A 1 103 ? 9.508 9.967 11.742 1.00 90.75 103 VAL A O 1
ATOM 827 N N . ARG A 1 104 ? 9.257 9.098 9.684 1.00 89.56 104 ARG A N 1
ATOM 828 C CA . ARG A 1 104 ? 9.793 10.264 8.959 1.00 89.56 104 ARG A CA 1
ATOM 829 C C . ARG A 1 104 ? 8.771 11.371 8.745 1.00 89.56 104 ARG A C 1
ATOM 831 O O . ARG A 1 104 ? 9.162 12.512 8.575 1.00 89.56 104 ARG A O 1
ATOM 838 N N . GLU A 1 105 ? 7.495 11.011 8.712 1.00 91.44 105 GLU A N 1
ATOM 839 C CA . GLU A 1 105 ? 6.379 11.915 8.452 1.00 91.44 105 GLU A CA 1
ATOM 840 C C . GLU A 1 105 ? 5.170 11.436 9.255 1.00 91.44 105 GLU A C 1
ATOM 842 O O . GLU A 1 105 ? 4.984 10.230 9.436 1.00 91.44 105 GLU A O 1
ATOM 847 N N . GLU A 1 106 ? 4.349 12.373 9.729 1.00 93.88 106 GLU A N 1
ATOM 848 C CA . GLU A 1 106 ? 3.120 12.054 10.456 1.00 93.88 106 GLU A CA 1
ATOM 849 C C . GLU A 1 106 ? 2.135 11.286 9.555 1.00 93.88 106 GLU A C 1
ATOM 851 O O . GLU A 1 106 ? 1.679 11.806 8.534 1.00 93.88 106 GLU A O 1
ATOM 856 N N . ARG A 1 107 ? 1.812 10.042 9.932 1.00 94.44 107 ARG A N 1
ATOM 857 C CA . ARG A 1 107 ? 0.983 9.112 9.145 1.00 94.44 107 ARG A CA 1
ATOM 858 C C . ARG A 1 107 ? 0.220 8.143 10.039 1.00 94.44 107 ARG A C 1
ATOM 860 O O . ARG A 1 107 ? 0.607 7.899 11.183 1.00 94.44 107 ARG A O 1
ATOM 867 N N . HIS A 1 108 ? -0.836 7.543 9.503 1.00 96.38 108 HIS A N 1
ATOM 868 C CA . HIS A 1 108 ? -1.534 6.454 10.174 1.00 96.38 108 HIS A CA 1
ATOM 869 C C . HIS A 1 108 ? -0.803 5.139 9.918 1.00 96.38 108 HIS A C 1
ATOM 871 O O . HIS A 1 108 ? -0.596 4.758 8.766 1.00 96.38 108 HIS A O 1
ATOM 877 N N . LEU A 1 109 ? -0.403 4.448 10.985 1.00 94.88 109 LEU A N 1
ATOM 878 C CA . LEU A 1 109 ? 0.356 3.202 10.917 1.00 94.88 109 L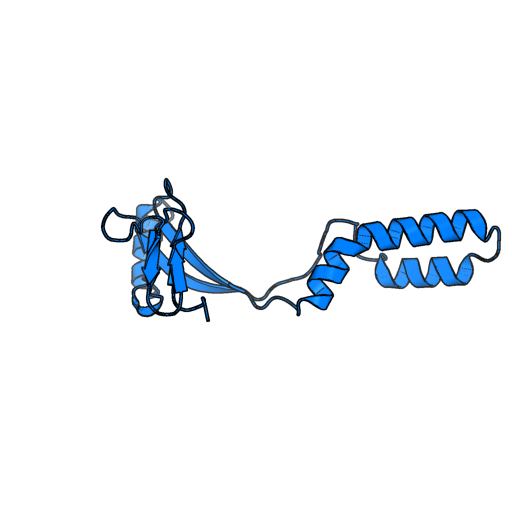EU A CA 1
ATOM 879 C C . LEU A 1 109 ? -0.275 2.127 11.798 1.00 94.88 109 LEU A C 1
ATOM 881 O O . LEU A 1 109 ? -0.456 2.296 13.007 1.00 94.88 109 LEU A O 1
ATOM 885 N N . VAL A 1 110 ? -0.548 0.974 11.194 1.00 94.94 110 VAL A N 1
ATOM 886 C CA . VAL A 1 110 ? -1.139 -0.190 11.865 1.00 94.94 110 VAL A CA 1
ATOM 887 C C . VAL A 1 110 ? -0.319 -1.433 11.546 1.00 94.94 110 VAL A C 1
ATOM 889 O O . VAL A 1 110 ? 0.126 -1.626 10.418 1.00 94.94 110 VAL A O 1
ATOM 892 N N . ARG A 1 111 ? -0.101 -2.310 12.530 1.00 93.69 111 ARG A N 1
ATOM 893 C CA . ARG A 1 111 ? 0.575 -3.587 12.273 1.00 93.69 111 ARG A CA 1
ATOM 894 C C . ARG A 1 111 ? -0.270 -4.480 11.364 1.00 93.69 111 ARG A C 1
ATOM 896 O O . ARG A 1 111 ? -1.486 -4.554 11.522 1.00 93.69 111 ARG A O 1
ATOM 903 N N . ILE A 1 112 ? 0.371 -5.236 10.476 1.00 92.62 112 ILE A N 1
ATOM 904 C CA . ILE A 1 112 ? -0.329 -6.108 9.515 1.00 92.62 112 ILE A CA 1
ATOM 905 C C . ILE A 1 112 ? -1.254 -7.144 10.169 1.00 92.62 112 ILE A C 1
ATOM 907 O O . ILE A 1 112 ? -2.269 -7.504 9.584 1.00 92.62 112 ILE A O 1
ATOM 911 N N . ASP A 1 113 ? -0.940 -7.605 11.384 1.00 92.62 113 ASP A N 1
ATOM 912 C CA . ASP A 1 113 ? -1.768 -8.560 12.134 1.00 92.62 113 ASP A CA 1
ATOM 913 C C . ASP A 1 113 ? -3.067 -7.949 12.682 1.00 92.62 113 ASP A C 1
ATOM 915 O O . ASP A 1 113 ? -3.932 -8.672 13.173 1.00 92.62 113 ASP A O 1
ATOM 919 N N . LYS A 1 114 ? -3.216 -6.625 12.588 1.00 95.06 114 LYS A N 1
ATOM 920 C CA . LYS A 1 114 ? -4.404 -5.876 13.010 1.00 95.06 114 LYS A CA 1
ATOM 921 C C . LYS A 1 114 ? -5.303 -5.466 11.846 1.00 95.06 114 LYS A C 1
ATOM 923 O O . LYS A 1 114 ? -6.328 -4.832 12.077 1.00 95.06 114 LYS A O 1
ATOM 928 N N . LEU A 1 115 ? -4.941 -5.818 10.612 1.00 95.75 115 LEU A N 1
ATOM 929 C CA . LEU A 1 115 ? -5.780 -5.545 9.451 1.00 95.75 115 LEU A CA 1
ATOM 930 C C . LEU A 1 115 ? -7.078 -6.357 9.508 1.00 95.75 115 LEU A C 1
ATOM 932 O O . LEU A 1 115 ? -7.085 -7.531 9.880 1.00 95.75 115 LEU A O 1
ATOM 936 N N . LYS A 1 116 ? -8.174 -5.746 9.066 1.00 96.69 116 LYS A N 1
ATOM 937 C CA . LYS A 1 116 ? -9.428 -6.431 8.757 1.00 96.69 116 LYS A CA 1
ATOM 938 C C . LYS A 1 116 ? -9.273 -7.099 7.387 1.00 96.69 116 LYS A C 1
ATOM 940 O O . LYS A 1 116 ? -9.017 -6.421 6.394 1.00 96.69 116 LYS A O 1
ATOM 945 N N . TYR A 1 117 ? -9.376 -8.426 7.324 1.00 95.38 117 TYR A N 1
ATOM 946 C CA . TYR A 1 117 ? -9.115 -9.191 6.090 1.00 95.38 117 TYR A CA 1
ATOM 947 C C . TYR A 1 117 ? -10.168 -10.257 5.770 1.00 95.38 117 TYR A C 1
ATOM 949 O O . TYR A 1 117 ? -10.141 -10.840 4.686 1.00 95.38 117 TYR A O 1
ATOM 957 N N . THR A 1 118 ? -11.079 -10.554 6.699 1.00 96.62 118 THR A N 1
ATOM 958 C CA . THR A 1 118 ? -12.097 -11.583 6.482 1.00 96.62 118 THR A CA 1
ATOM 959 C C . THR A 1 118 ? -13.142 -11.098 5.484 1.00 96.62 118 THR A C 1
ATOM 961 O O . THR A 1 118 ? -13.375 -9.900 5.318 1.00 96.62 118 THR A O 1
ATOM 964 N N . ARG A 1 119 ? -13.814 -12.049 4.827 1.00 94.19 119 ARG A N 1
ATOM 965 C CA . ARG A 1 119 ? -14.894 -11.742 3.885 1.00 94.19 119 ARG A CA 1
ATOM 966 C C . ARG A 1 119 ? -15.995 -10.892 4.525 1.00 94.19 119 ARG A C 1
ATOM 968 O O . ARG A 1 119 ? -16.425 -9.924 3.915 1.00 94.19 119 ARG A O 1
ATOM 975 N N . SER A 1 120 ? -16.409 -11.227 5.747 1.00 95.75 120 SER A N 1
ATOM 976 C CA . SER A 1 120 ? -17.446 -10.479 6.464 1.00 95.75 120 SER A CA 1
ATOM 977 C C . SER A 1 120 ? -17.034 -9.029 6.720 1.00 95.75 120 SER A C 1
ATOM 979 O O . SER A 1 120 ? -17.832 -8.127 6.500 1.00 95.75 120 SER A O 1
ATOM 981 N N . SER A 1 121 ? -15.775 -8.784 7.101 1.00 95.25 121 SER A N 1
ATOM 982 C CA . SER A 1 121 ? -15.271 -7.419 7.272 1.00 95.25 121 SER A CA 1
ATOM 983 C C . SER A 1 121 ? -15.280 -6.640 5.958 1.00 95.25 121 SER A C 1
ATOM 985 O O . SER A 1 121 ? -15.686 -5.486 5.932 1.00 95.25 121 SER A O 1
ATOM 987 N N . TRP A 1 122 ? -14.905 -7.268 4.842 1.00 94.94 122 TRP A N 1
ATOM 988 C CA . TRP A 1 122 ? -15.008 -6.620 3.532 1.00 94.94 122 TRP A CA 1
ATOM 989 C C . TRP A 1 122 ? -16.452 -6.310 3.132 1.00 94.94 122 TRP A C 1
ATOM 991 O O . TRP A 1 122 ? -16.707 -5.245 2.583 1.00 94.94 122 TRP A O 1
ATOM 1001 N N . GLU A 1 123 ? -17.404 -7.193 3.429 1.00 94.69 123 GLU A N 1
ATOM 1002 C CA . GLU A 1 123 ? -18.829 -6.934 3.188 1.00 94.69 123 GLU A CA 1
ATOM 1003 C C . GLU A 1 123 ? -19.346 -5.756 4.032 1.00 94.69 123 GLU A C 1
ATOM 1005 O O . GLU A 1 123 ? -20.126 -4.942 3.539 1.00 94.69 123 GLU A O 1
ATOM 1010 N N . GLU A 1 124 ? -18.899 -5.630 5.284 1.00 93.19 124 GLU A N 1
ATOM 1011 C CA . GLU A 1 124 ? -19.193 -4.470 6.138 1.00 93.19 124 GLU A CA 1
ATOM 1012 C C . GLU A 1 124 ? -18.576 -3.181 5.587 1.00 93.19 124 GLU A C 1
ATOM 1014 O O . GLU A 1 124 ? -19.258 -2.160 5.515 1.00 93.19 124 GLU A O 1
ATOM 1019 N N . PHE A 1 125 ? -17.317 -3.236 5.148 1.00 93.31 125 PHE A N 1
ATOM 1020 C CA . PHE A 1 125 ? -16.629 -2.104 4.533 1.00 93.31 125 PHE A CA 1
ATOM 1021 C C . PHE A 1 125 ? -17.315 -1.636 3.251 1.00 93.31 125 PHE A C 1
ATOM 1023 O O . PHE A 1 125 ? -17.573 -0.450 3.091 1.00 93.31 125 PHE A O 1
ATOM 1030 N N . LEU A 1 126 ? -17.662 -2.553 2.344 1.00 93.19 126 LEU A N 1
ATOM 1031 C CA .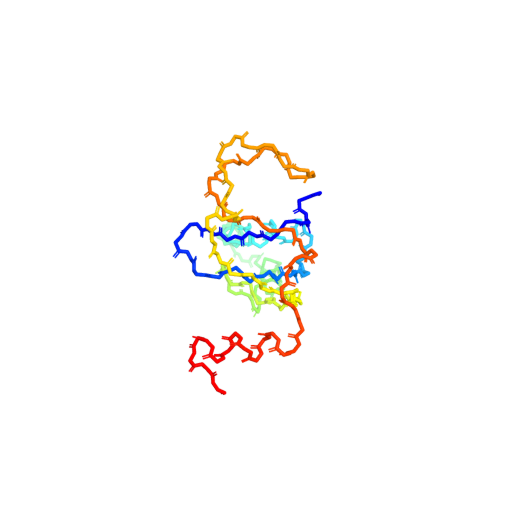 LEU A 1 126 ? -18.345 -2.197 1.099 1.00 93.19 126 LEU A CA 1
ATOM 1032 C C . LEU A 1 126 ? -19.677 -1.498 1.387 1.00 93.19 126 LEU A C 1
ATOM 1034 O O . LEU A 1 126 ? -19.954 -0.449 0.808 1.00 93.19 126 LEU A O 1
ATOM 1038 N N . LYS A 1 127 ? -20.440 -2.002 2.364 1.00 92.38 127 LYS A N 1
ATOM 1039 C CA . LYS A 1 127 ? -21.673 -1.350 2.821 1.00 92.38 127 LYS A CA 1
ATOM 1040 C C . LYS A 1 127 ? -21.415 0.036 3.411 1.00 92.38 127 LYS A C 1
ATOM 1042 O O . LYS A 1 127 ? -22.196 0.942 3.128 1.00 92.38 127 LYS A O 1
ATOM 1047 N N . SER A 1 128 ? -20.357 0.217 4.208 1.00 89.44 128 SER A N 1
ATOM 1048 C CA . SER A 1 128 ? -20.051 1.516 4.826 1.00 89.44 128 SER A CA 1
ATOM 1049 C C . SER A 1 128 ? -19.676 2.582 3.795 1.00 89.44 128 SER A C 1
ATOM 1051 O O . SER A 1 128 ? -20.013 3.748 3.986 1.00 89.44 128 SER A O 1
ATOM 1053 N N . VAL A 1 129 ? -19.064 2.185 2.674 1.00 89.25 129 VAL A N 1
ATOM 1054 C CA . VAL A 1 129 ? -18.731 3.088 1.557 1.00 89.25 129 VAL A CA 1
ATOM 1055 C C . VAL A 1 129 ? -19.837 3.193 0.496 1.00 89.25 129 VAL A C 1
ATOM 1057 O O . VAL A 1 129 ? -19.631 3.807 -0.549 1.00 89.25 129 VAL A O 1
ATOM 1060 N N . GLY A 1 130 ? -21.019 2.618 0.747 1.00 88.94 130 GLY A N 1
ATOM 1061 C CA . GLY A 1 130 ? -22.184 2.721 -0.140 1.00 88.94 130 GLY A CA 1
ATOM 1062 C C . GLY A 1 130 ? -22.139 1.821 -1.379 1.00 88.94 130 GLY A C 1
ATOM 1063 O O . GLY A 1 130 ? -22.874 2.062 -2.334 1.00 88.94 130 GLY A O 1
ATOM 1064 N N . LEU A 1 131 ? -21.290 0.792 -1.378 1.00 82.62 131 LEU A N 1
ATOM 1065 C CA . LEU A 1 131 ? -21.233 -0.238 -2.414 1.00 82.62 131 LEU A CA 1
ATOM 1066 C C . LEU A 1 131 ? -22.025 -1.476 -1.953 1.00 82.62 131 LEU A C 1
ATOM 1068 O O . LEU A 1 131 ? -21.957 -1.882 -0.790 1.00 82.62 131 LEU A O 1
ATOM 1072 N N . HIS A 1 132 ? -22.822 -2.053 -2.854 1.00 66.50 132 HIS A N 1
ATOM 1073 C CA . HIS A 1 132 ? -23.688 -3.211 -2.594 1.00 66.50 132 HIS A CA 1
ATOM 1074 C C . HIS A 1 132 ? -23.305 -4.390 -3.483 1.00 66.50 132 HIS A C 1
ATOM 1076 O O . HIS A 1 132 ? -23.097 -4.158 -4.695 1.00 66.50 132 HIS A O 1
#

Foldseek 3Di:
DQPFKFWDFPPDFKTWDKDKDDPDPVVVVCLVCVVVVVVVLVVVCVVVPPPCPVSVVVCCVSPVPDDRVDDPDDIDMDGLAMDGDDPVQWDAAQDQDPPNGGDHHTIRIDTSVPGHDDPVVVVVVCVVVPHD

Radius of gyration: 22.48 Å; chains: 1; bounding box: 48×25×62 Å

Sequence (132 aa):
MAGIWAEADKGYDYGIMVKCSVPLHPLLQFFIEVCGFRNLLDFAKERLGSETLYIDNIRNRIFSSAQCGQIKTNFVCYVCGYFEVSDENLRKEGELLEYLGVVREERHLVRIDKLKYTRSSWEEFLKSVGLH

Secondary structure (DSSP, 8-state):
--TTEEEE-TT-SEEEEEEEEPPPHHHHHHHHHHHHHHHHHHHHHHHHTT--HHHHHHHHHHHSS--TT------EEEEEEEEE--TTTEE-TT-EETTTEE--S-EEEEEGGGSB-SHHHHHHHHHHTT--

pLDDT: mean 82.51, std 13.02, range [44.09, 96.69]